Protein AF-A0A9W8ZRZ7-F1 (afdb_monomer_lite)

Secondary structure (DSSP, 8-state):
-------------------PPPPPS-PPPPSSHHHHHHHHHHHHHTT--HHHHHHHHTTSS-TTT----HHHHHHHHHHTT---TTTTT--HHHHHHHHHHHHHH-TT--HHHHHHHHHHHH--------

Foldseek 3Di:
DDDDDDDDDDDDPDPDPPDDPDQPPCAAADPPPVLLLVLLLVVVLVPDQLQVSQVVSCVVDDPSRHHDDSVNSVVSCVVVVLDACVRVVDDPVNCVVVLVVVCVVPVPDDQVVSQSCCCNVVSYHDDRDD

Organism: NCBI:txid40482

Structure (mmCIF, N/CA/C/O backbone):
data_AF-A0A9W8ZRZ7-F1
#
_entry.id   AF-A0A9W8ZRZ7-F1
#
loop_
_atom_site.group_PDB
_atom_site.id
_atom_site.type_symbol
_atom_site.label_atom_id
_atom_site.label_alt_id
_atom_site.label_comp_id
_atom_site.label_asym_id
_atom_site.label_entity_id
_atom_site.label_seq_id
_atom_site.pdbx_PDB_ins_code
_atom_site.Cartn_x
_atom_site.Cartn_y
_atom_site.Cartn_z
_atom_site.occupancy
_atom_site.B_iso_or_equiv
_atom_site.auth_seq_id
_atom_site.auth_comp_id
_atom_site.auth_asym_id
_atom_site.auth_atom_id
_atom_site.pdbx_PDB_model_num
ATOM 1 N N . MET A 1 1 ? -47.103 52.630 55.353 1.00 48.12 1 MET A N 1
ATOM 2 C CA . MET A 1 1 ? -47.400 51.365 54.647 1.00 48.12 1 MET A CA 1
ATOM 3 C C . MET A 1 1 ? -46.849 51.436 53.228 1.00 48.12 1 MET A C 1
ATOM 5 O O . MET A 1 1 ? -47.410 52.168 52.434 1.00 48.12 1 MET A O 1
ATOM 9 N N . SER A 1 2 ? -45.754 50.738 52.909 1.00 45.19 2 SER A N 1
ATOM 10 C CA . SER A 1 2 ? -45.457 50.298 51.532 1.00 45.19 2 SER A CA 1
ATOM 11 C C . SER A 1 2 ? -44.312 49.284 51.580 1.00 45.19 2 SER A C 1
ATOM 13 O O . SER A 1 2 ? -43.136 49.634 51.649 1.00 45.19 2 SER A O 1
ATOM 15 N N . SER A 1 3 ? -44.687 48.010 51.678 1.00 46.81 3 SER A N 1
ATOM 16 C CA . SER A 1 3 ? -43.773 46.874 51.775 1.00 46.81 3 SER A CA 1
ATOM 17 C C . SER A 1 3 ? -43.401 46.428 50.362 1.00 46.81 3 SER A C 1
ATOM 19 O O . SER A 1 3 ? -44.246 45.921 49.623 1.00 46.81 3 SER A O 1
ATOM 21 N N . LYS A 1 4 ? -42.146 46.650 49.957 1.00 52.88 4 LYS A N 1
ATOM 22 C CA . LYS A 1 4 ? -41.610 46.164 48.678 1.00 52.88 4 LYS A CA 1
ATOM 23 C C . LYS A 1 4 ? -41.463 44.640 48.747 1.00 52.88 4 LYS A C 1
ATOM 25 O O . LYS A 1 4 ? -40.432 44.132 49.176 1.00 52.88 4 LYS A O 1
ATOM 30 N N . ARG A 1 5 ? -42.486 43.904 48.301 1.00 48.09 5 ARG A N 1
ATOM 31 C CA . ARG A 1 5 ? -42.360 42.477 47.965 1.00 48.09 5 ARG A CA 1
ATOM 32 C C . ARG A 1 5 ? -41.487 42.349 46.715 1.00 48.09 5 ARG A C 1
ATOM 34 O O . ARG A 1 5 ? -41.938 42.661 45.617 1.00 48.09 5 ARG A O 1
ATOM 41 N N . ARG A 1 6 ? -40.245 41.886 46.867 1.00 45.03 6 ARG A N 1
ATOM 42 C CA . ARG A 1 6 ? -39.501 41.284 45.753 1.00 45.03 6 ARG A CA 1
ATOM 43 C C . ARG A 1 6 ? -40.044 39.871 45.550 1.00 45.03 6 ARG A C 1
ATOM 45 O O . ARG A 1 6 ? -39.925 39.035 46.440 1.00 45.03 6 ARG A O 1
ATOM 52 N N . LEU A 1 7 ? -40.675 39.637 44.403 1.00 50.50 7 LEU A N 1
ATOM 53 C CA . LEU A 1 7 ? -41.048 38.305 43.937 1.00 50.50 7 LEU A CA 1
ATOM 54 C C . LEU A 1 7 ? -39.763 37.546 43.590 1.00 50.50 7 LEU A C 1
ATOM 56 O O . LEU A 1 7 ? -39.012 37.961 42.710 1.00 50.50 7 LEU A O 1
ATOM 60 N N . ASN A 1 8 ? -39.501 36.468 44.323 1.00 48.19 8 ASN A N 1
ATOM 61 C CA . ASN A 1 8 ? -38.426 35.529 44.043 1.00 48.19 8 ASN A CA 1
ATOM 62 C C . ASN A 1 8 ? -38.936 34.552 42.974 1.00 48.19 8 ASN A C 1
ATOM 64 O O . ASN A 1 8 ? -39.741 33.675 43.279 1.00 48.19 8 ASN A O 1
ATOM 68 N N . ILE A 1 9 ? -38.535 34.745 41.718 1.00 53.12 9 ILE A N 1
ATOM 69 C CA . ILE A 1 9 ? -38.861 33.828 40.622 1.00 53.12 9 ILE A CA 1
ATOM 70 C C . ILE A 1 9 ? -37.741 32.785 40.563 1.00 53.12 9 ILE A C 1
ATOM 72 O O . ILE A 1 9 ? -36.662 33.047 40.040 1.00 53.12 9 ILE A O 1
ATOM 76 N N . GLN A 1 10 ? -37.993 31.608 41.134 1.00 52.97 10 GLN A N 1
ATOM 77 C CA . GLN A 1 10 ? -37.278 30.378 40.798 1.00 52.97 10 GLN A CA 1
ATOM 78 C C . GLN A 1 10 ? -38.014 29.717 39.633 1.00 52.97 10 GLN A C 1
ATOM 80 O O . GLN A 1 10 ? -39.155 29.294 39.797 1.00 52.97 10 GLN A O 1
ATOM 85 N N . SER A 1 11 ? -37.388 29.661 38.458 1.00 50.22 11 SER A N 1
ATOM 86 C CA . SER A 1 11 ? -37.580 28.594 37.459 1.00 50.22 11 SER A CA 1
ATOM 87 C C . SER A 1 11 ? -36.738 28.880 36.216 1.00 50.22 11 SER A C 1
ATOM 89 O O . SER A 1 11 ? -37.106 29.663 35.346 1.00 50.22 11 SER A O 1
ATOM 91 N N . SER A 1 12 ? -35.601 28.202 36.119 1.00 45.19 12 SER A N 1
ATOM 92 C CA . SER A 1 12 ? -34.973 27.905 34.833 1.00 45.19 12 SER A CA 1
ATOM 93 C C . SER A 1 12 ? -34.224 26.586 34.971 1.00 45.19 12 SER A C 1
ATOM 95 O O . SER A 1 12 ? -32.995 26.558 35.029 1.00 45.19 12 SER A O 1
ATOM 97 N N . ASP A 1 13 ? -34.982 25.493 35.041 1.00 57.91 13 ASP A N 1
ATOM 98 C CA . ASP A 1 13 ? -34.467 24.170 34.700 1.00 57.91 13 ASP A CA 1
ATOM 99 C C . ASP A 1 13 ? -34.231 24.156 33.186 1.00 57.91 13 ASP A C 1
ATOM 101 O O . ASP A 1 13 ? -35.048 23.688 32.394 1.00 57.91 13 ASP A O 1
ATOM 105 N N . ALA A 1 14 ? -33.124 24.763 32.761 1.00 57.16 14 ALA A N 1
ATOM 106 C CA . ALA A 1 14 ? -32.594 24.517 31.435 1.00 57.16 14 ALA A CA 1
ATOM 107 C C . ALA A 1 14 ? -32.125 23.052 31.413 1.00 57.16 14 ALA A C 1
ATOM 109 O O . ALA A 1 14 ? -31.365 22.664 32.306 1.00 57.16 14 ALA A O 1
ATOM 110 N N . PRO A 1 15 ? -32.543 22.224 30.438 1.00 61.50 15 PRO A N 1
ATOM 111 C CA . PRO A 1 15 ? -32.008 20.880 30.319 1.00 61.50 15 PRO A CA 1
ATOM 112 C C . PRO A 1 15 ? -30.496 20.995 30.130 1.00 61.50 15 PRO A C 1
ATOM 114 O O . PRO A 1 15 ? -30.012 21.566 29.150 1.00 61.50 15 PRO A O 1
ATOM 117 N N . THR A 1 16 ? -29.753 20.505 31.123 1.00 64.69 16 THR A N 1
ATOM 118 C CA . THR A 1 16 ? -28.296 20.393 31.076 1.00 64.69 16 THR A CA 1
ATOM 119 C C . THR A 1 16 ? -27.923 19.747 29.743 1.00 64.69 16 THR A C 1
ATOM 121 O O . THR A 1 16 ? -28.494 18.700 29.432 1.00 64.69 16 THR A O 1
ATOM 124 N N . PRO A 1 17 ? -27.010 20.324 28.940 1.00 61.41 17 PRO A N 1
ATOM 125 C CA . PRO A 1 17 ? -26.646 19.730 27.664 1.00 61.41 17 PRO A CA 1
ATOM 126 C C . PRO A 1 17 ? -26.140 18.312 27.924 1.00 61.41 17 PRO A C 1
ATOM 128 O O . PRO A 1 17 ? -25.107 18.123 28.575 1.00 61.41 17 PRO A O 1
ATOM 131 N N . GLU A 1 18 ? -26.898 17.319 27.452 1.00 62.81 18 GLU A N 1
ATOM 132 C CA . GLU A 1 18 ? -26.511 15.918 27.525 1.00 62.81 18 GLU A CA 1
ATOM 133 C C . GLU A 1 18 ? -25.116 15.787 26.916 1.00 62.81 18 GLU A C 1
ATOM 135 O O . GLU A 1 18 ? -24.881 16.072 25.736 1.00 62.81 18 GLU A O 1
ATOM 140 N N . LYS A 1 19 ? -24.145 15.408 27.752 1.00 62.09 19 LYS A N 1
ATOM 141 C CA . LYS A 1 19 ? -22.786 15.144 27.294 1.00 62.09 19 LYS A CA 1
ATOM 142 C C . LYS A 1 19 ? -22.866 13.971 26.329 1.00 62.09 19 LYS A C 1
ATOM 144 O O . LYS A 1 19 ? -23.021 12.834 26.767 1.00 62.09 19 LYS A O 1
ATOM 149 N N . LYS A 1 20 ? -22.729 14.250 25.028 1.00 63.97 20 LYS A N 1
ATOM 150 C CA . LYS A 1 20 ? -22.591 13.204 24.010 1.00 63.97 20 LYS A CA 1
ATOM 151 C C . LYS A 1 20 ? -21.546 12.193 24.493 1.00 63.97 20 LYS A C 1
ATOM 153 O O . LYS A 1 20 ? -20.458 12.621 24.905 1.00 63.97 20 LYS A O 1
ATOM 158 N N . PRO A 1 21 ? -21.852 10.885 24.478 1.00 64.94 21 PRO A N 1
ATOM 159 C CA . PRO A 1 21 ? -20.896 9.879 24.908 1.00 64.94 21 PRO A CA 1
ATOM 160 C C . PRO A 1 21 ? -19.612 10.045 24.091 1.00 64.94 21 PRO A C 1
ATOM 162 O O . PRO A 1 21 ? -19.648 10.206 22.868 1.00 64.94 21 PRO A O 1
ATOM 165 N N . LYS A 1 22 ? -18.461 10.082 24.773 1.00 66.94 22 LYS A N 1
ATOM 166 C CA . LYS A 1 22 ? -17.165 10.178 24.095 1.00 66.94 22 LYS A CA 1
ATOM 167 C C . LYS A 1 22 ? -17.027 8.955 23.191 1.00 66.94 22 LYS A C 1
ATOM 169 O O . LYS A 1 22 ? -17.087 7.830 23.683 1.00 66.94 22 LYS A O 1
ATOM 174 N N . LYS A 1 23 ? -16.844 9.177 21.886 1.00 70.44 23 LYS A N 1
ATOM 175 C CA . LYS A 1 23 ? -16.625 8.094 20.921 1.00 70.44 23 LYS A CA 1
ATOM 176 C C . LYS A 1 23 ? -15.449 7.239 21.398 1.00 70.44 23 LYS A C 1
ATOM 178 O O . LYS A 1 23 ? -14.390 7.788 21.711 1.00 70.44 23 LYS A O 1
ATOM 183 N N . ASN A 1 24 ? -15.647 5.922 21.470 1.00 72.44 24 ASN A N 1
ATOM 184 C CA . ASN A 1 24 ? -14.577 4.996 21.819 1.00 72.44 24 ASN A CA 1
ATOM 185 C C . ASN A 1 24 ? -13.418 5.181 20.825 1.00 72.44 24 ASN A C 1
ATOM 187 O O . ASN A 1 24 ? -13.598 5.040 19.617 1.00 72.44 24 ASN A O 1
ATOM 191 N N . GLN A 1 25 ? -12.243 5.547 21.335 1.00 69.75 25 GLN A N 1
ATOM 192 C CA . GLN A 1 25 ? -11.049 5.795 20.520 1.00 69.75 25 GLN A CA 1
ATOM 193 C C . GLN A 1 25 ? -10.303 4.500 20.174 1.00 69.75 25 GLN A C 1
ATOM 195 O O . GLN A 1 25 ? -9.453 4.498 19.286 1.00 69.75 25 GLN A O 1
ATOM 200 N N . TYR A 1 26 ? -10.636 3.402 20.856 1.00 79.69 26 TYR A N 1
ATOM 201 C CA . TYR A 1 26 ? -9.990 2.099 20.739 1.00 79.69 26 TYR A CA 1
ATOM 202 C C . TYR A 1 26 ? -10.948 1.081 20.127 1.00 79.69 26 TYR A C 1
ATOM 204 O O . TYR A 1 26 ? -11.166 0.004 20.683 1.00 79.69 26 TYR A O 1
ATOM 212 N N . LEU A 1 27 ? -11.563 1.441 18.997 1.00 86.81 27 LEU A N 1
ATOM 213 C CA . LEU A 1 27 ? -12.357 0.474 18.250 1.00 86.81 27 LEU A CA 1
ATOM 214 C C . LEU A 1 27 ? -11.452 -0.689 17.808 1.00 86.81 27 LEU A C 1
ATOM 216 O O . LEU A 1 27 ? -10.320 -0.447 17.367 1.00 86.81 27 LEU A O 1
ATOM 220 N N . PRO A 1 28 ? -11.916 -1.941 17.946 1.00 90.94 28 PRO A N 1
ATOM 221 C CA . PRO A 1 28 ? -11.172 -3.103 17.490 1.00 90.94 28 PRO A CA 1
ATOM 222 C C . PRO A 1 28 ? -10.958 -3.072 15.971 1.00 90.94 28 PRO A C 1
ATOM 224 O O . PRO A 1 28 ? -11.647 -2.370 15.226 1.00 90.94 28 PRO A O 1
ATOM 227 N N . LEU A 1 29 ? -9.995 -3.872 15.507 1.00 90.00 29 LEU A N 1
ATOM 228 C CA . LEU A 1 29 ? -9.823 -4.107 14.075 1.00 90.00 29 LEU A CA 1
ATOM 229 C C . LEU A 1 29 ? -11.043 -4.852 13.509 1.00 90.00 29 LEU A C 1
ATOM 231 O O . LEU A 1 29 ? -11.574 -5.724 14.203 1.00 90.00 29 LEU A O 1
ATOM 235 N N . PRO A 1 30 ? -11.441 -4.558 12.257 1.00 89.75 30 PRO A N 1
ATOM 236 C CA . PRO A 1 30 ? -12.525 -5.265 11.591 1.00 89.75 30 PRO A CA 1
ATOM 237 C C . PRO A 1 30 ? -12.365 -6.787 11.605 1.00 89.75 30 PRO A C 1
ATOM 239 O O . PRO A 1 30 ? -11.271 -7.314 11.373 1.00 89.75 30 PRO A O 1
ATOM 242 N N . GLN A 1 31 ? -13.480 -7.474 11.845 1.00 85.44 31 GLN A N 1
ATOM 243 C CA . GLN A 1 31 ? -13.619 -8.923 11.725 1.00 85.44 31 GLN A CA 1
ATOM 244 C C . GLN A 1 31 ? -14.586 -9.254 10.571 1.00 85.44 31 GLN A C 1
ATOM 246 O O . GLN A 1 31 ? -15.496 -8.469 10.313 1.00 85.44 31 GLN A O 1
ATOM 251 N N . PRO A 1 32 ? -14.426 -10.402 9.892 1.00 91.38 32 PRO A N 1
ATOM 252 C CA . PRO A 1 32 ? -13.326 -11.351 10.037 1.00 91.38 32 PRO A CA 1
ATOM 253 C C . PRO A 1 32 ? -12.023 -10.822 9.417 1.00 91.38 32 PRO A C 1
ATOM 255 O O . PRO A 1 32 ? -12.016 -10.103 8.415 1.00 91.38 32 PRO A O 1
ATOM 258 N N . ARG A 1 33 ? -10.881 -11.219 9.998 1.00 91.00 33 ARG A N 1
ATOM 259 C CA . ARG A 1 33 ? -9.551 -10.787 9.528 1.00 91.00 33 ARG A CA 1
ATOM 260 C C . ARG A 1 33 ? -9.292 -11.133 8.054 1.00 91.00 33 ARG A C 1
ATOM 262 O O . ARG A 1 33 ? -8.589 -10.386 7.381 1.00 91.00 33 ARG A O 1
ATOM 269 N N . SER A 1 34 ? -9.844 -12.234 7.546 1.00 92.31 34 SER A N 1
ATOM 270 C CA . SER A 1 34 ? -9.717 -12.640 6.138 1.00 92.31 34 SER A CA 1
ATOM 271 C C . SER A 1 34 ? -10.270 -11.589 5.175 1.00 92.31 34 SER A C 1
ATOM 273 O O . SER A 1 34 ? -9.594 -11.214 4.217 1.00 92.31 34 SER A O 1
ATOM 275 N N . ASP A 1 35 ? -11.461 -11.068 5.463 1.00 94.00 35 ASP A N 1
ATOM 276 C CA . ASP A 1 35 ? -12.138 -10.090 4.609 1.00 94.00 35 ASP A CA 1
ATOM 277 C C . ASP A 1 35 ? -11.407 -8.755 4.653 1.00 94.00 35 ASP A C 1
ATOM 279 O O . ASP A 1 35 ? -11.198 -8.107 3.627 1.00 94.00 35 ASP A O 1
ATOM 283 N N . LEU A 1 36 ? -10.917 -8.389 5.837 1.00 94.19 36 LEU A N 1
ATOM 284 C CA . LEU A 1 36 ? -10.069 -7.222 6.006 1.00 94.19 36 LEU A CA 1
ATOM 285 C C . LEU A 1 36 ? -8.809 -7.300 5.129 1.00 94.19 36 LEU A C 1
ATOM 287 O O . LEU A 1 36 ? -8.495 -6.354 4.405 1.00 94.19 36 LEU A O 1
ATOM 291 N N . LEU A 1 37 ? -8.099 -8.433 5.159 1.00 94.88 37 LEU A N 1
ATOM 292 C CA . LEU A 1 37 ? -6.899 -8.639 4.344 1.00 94.88 37 LEU A CA 1
ATOM 293 C C . LEU A 1 37 ? -7.213 -8.631 2.842 1.00 94.88 37 LEU A C 1
ATOM 295 O O . LEU A 1 37 ? -6.436 -8.066 2.069 1.00 94.88 37 LEU A O 1
ATOM 299 N N . ARG A 1 38 ? -8.362 -9.182 2.430 1.00 95.75 38 ARG A N 1
ATOM 300 C CA . ARG A 1 38 ? -8.831 -9.138 1.037 1.00 95.75 38 ARG A CA 1
ATOM 301 C C . ARG A 1 38 ? -8.995 -7.700 0.547 1.00 95.75 38 ARG A C 1
ATOM 303 O O . ARG A 1 38 ? -8.482 -7.364 -0.521 1.00 95.75 38 ARG A O 1
ATOM 310 N N . TRP A 1 39 ? -9.658 -6.842 1.323 1.00 96.69 39 TRP A N 1
ATOM 311 C CA . TRP A 1 39 ? -9.840 -5.436 0.951 1.00 96.69 39 TRP A CA 1
ATOM 312 C C . TRP A 1 39 ? -8.524 -4.658 0.954 1.00 96.69 39 TRP A C 1
ATOM 314 O O . TRP A 1 39 ? -8.267 -3.886 0.031 1.00 96.69 39 TRP A O 1
ATOM 324 N N . VAL A 1 40 ? -7.645 -4.901 1.933 1.00 95.75 40 VAL A N 1
ATOM 325 C CA . VAL A 1 40 ? -6.302 -4.296 1.962 1.00 95.75 40 VAL A CA 1
ATOM 326 C C . VAL A 1 40 ? -5.502 -4.666 0.711 1.00 95.75 40 VAL A C 1
ATOM 328 O O . VAL A 1 40 ? -4.909 -3.785 0.088 1.00 95.75 40 VAL A O 1
ATOM 331 N N . HIS A 1 41 ? -5.515 -5.941 0.311 1.00 95.00 41 HIS A N 1
ATOM 332 C CA . HIS A 1 41 ? -4.858 -6.399 -0.911 1.00 95.00 41 HIS A CA 1
ATOM 333 C C . HIS A 1 41 ? -5.446 -5.726 -2.158 1.00 95.00 41 HIS A C 1
ATOM 335 O O . HIS A 1 41 ? -4.703 -5.203 -2.988 1.00 95.00 41 HIS A O 1
ATOM 341 N N . TYR A 1 42 ? -6.776 -5.691 -2.271 1.00 95.69 42 TYR A N 1
ATOM 342 C CA . TYR A 1 42 ? -7.475 -5.076 -3.399 1.00 95.69 42 TYR A CA 1
ATOM 343 C C . TYR A 1 42 ? -7.105 -3.596 -3.578 1.00 95.69 42 TYR A C 1
ATOM 345 O O . TYR A 1 42 ? -6.657 -3.188 -4.650 1.00 95.69 42 TYR A O 1
ATOM 353 N N . TYR A 1 43 ? -7.203 -2.787 -2.521 1.00 96.38 43 TYR A N 1
ATOM 354 C CA . TYR A 1 43 ? -6.875 -1.363 -2.621 1.00 96.38 43 TYR A CA 1
ATOM 355 C C . TYR A 1 43 ? -5.375 -1.110 -2.814 1.00 96.38 43 TYR A C 1
ATOM 357 O O . TYR A 1 43 ? -4.989 -0.158 -3.496 1.00 96.38 43 TYR A O 1
ATOM 365 N N . TRP A 1 44 ? -4.509 -1.981 -2.291 1.00 94.75 44 TRP A N 1
ATOM 366 C CA . TRP A 1 44 ? -3.084 -1.920 -2.609 1.00 94.75 44 TRP A CA 1
ATOM 367 C C . TRP A 1 44 ? -2.815 -2.188 -4.095 1.00 94.75 44 TRP A C 1
ATOM 369 O O . TRP A 1 44 ? -2.046 -1.453 -4.718 1.00 94.75 44 TRP A O 1
ATOM 379 N N . HIS A 1 45 ? -3.482 -3.186 -4.678 1.00 92.81 45 HIS A N 1
ATOM 380 C CA . HIS A 1 45 ? -3.377 -3.532 -6.096 1.00 92.81 45 HIS A CA 1
ATOM 381 C C . HIS A 1 45 ? -3.831 -2.365 -6.995 1.00 92.81 45 HIS A C 1
ATOM 383 O O . HIS A 1 45 ? -3.171 -2.037 -7.985 1.00 92.81 45 HIS A O 1
ATOM 389 N N . LEU A 1 46 ? -4.865 -1.626 -6.581 1.00 93.44 46 LEU A N 1
ATOM 390 C CA . LEU A 1 46 ? -5.294 -0.379 -7.231 1.00 93.44 46 LEU A CA 1
ATOM 391 C C . LEU A 1 46 ? -4.302 0.789 -7.076 1.00 93.44 46 LEU A C 1
ATOM 393 O O . LEU A 1 46 ? -4.387 1.769 -7.811 1.00 93.44 46 LEU A O 1
ATOM 397 N N . GLY A 1 47 ? -3.309 0.678 -6.190 1.00 91.25 47 GLY A N 1
ATOM 398 C CA . GLY A 1 47 ? -2.233 1.659 -6.035 1.00 91.25 47 GLY A CA 1
ATOM 399 C C . GLY A 1 47 ? -2.474 2.728 -4.974 1.00 91.25 47 GLY A C 1
ATOM 400 O O . GLY A 1 47 ? -1.688 3.674 -4.902 1.00 91.25 47 GLY A O 1
ATOM 401 N N . PHE A 1 48 ? -3.499 2.573 -4.133 1.00 93.31 48 PHE A N 1
ATOM 402 C CA . PHE A 1 48 ? -3.794 3.516 -3.055 1.00 93.31 48 PHE A CA 1
ATOM 403 C C . PHE A 1 48 ? -2.660 3.609 -2.021 1.00 93.31 48 PHE A C 1
ATOM 405 O O . PHE A 1 48 ? -1.854 2.686 -1.835 1.00 93.31 48 PHE A O 1
ATOM 412 N N . SER A 1 49 ? -2.577 4.758 -1.344 1.00 92.62 49 SER A N 1
ATOM 413 C CA . SER A 1 49 ? -1.679 4.940 -0.201 1.00 92.62 49 SER A CA 1
ATOM 414 C C . SER A 1 49 ? -2.218 4.206 1.031 1.00 92.62 49 SER A C 1
ATOM 416 O O . SER A 1 49 ? -3.413 3.954 1.125 1.00 92.62 49 SER A O 1
ATOM 418 N N . ASP A 1 50 ? -1.381 3.909 2.029 1.00 94.19 50 ASP A N 1
ATOM 419 C CA . ASP A 1 50 ? -1.850 3.221 3.250 1.00 94.19 50 ASP 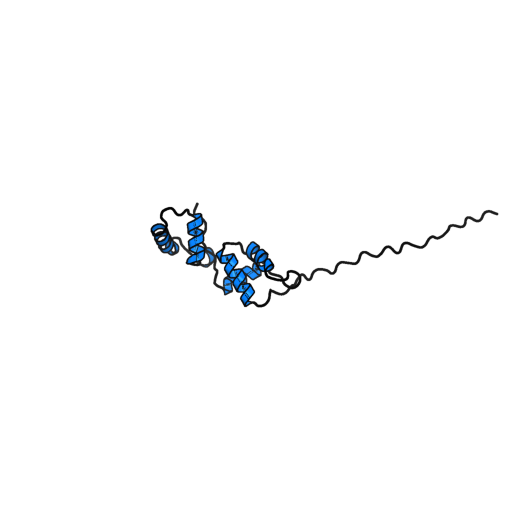A CA 1
ATOM 420 C C . ASP A 1 50 ? -2.928 4.009 4.011 1.00 94.19 50 ASP A C 1
ATOM 422 O O . ASP A 1 50 ? -3.755 3.420 4.707 1.00 94.19 50 ASP A O 1
ATOM 426 N N . LYS A 1 51 ? -2.928 5.342 3.872 1.00 95.81 51 LYS A N 1
ATOM 427 C CA . LYS A 1 51 ? -3.970 6.209 4.432 1.00 95.81 51 LYS A CA 1
ATOM 428 C C . LYS A 1 51 ? -5.288 6.031 3.683 1.00 95.81 51 LYS A C 1
ATOM 430 O O . LYS A 1 51 ? -6.319 5.854 4.321 1.00 95.81 51 LYS A O 1
ATOM 435 N N . ASP A 1 52 ? -5.242 6.025 2.356 1.00 97.00 52 ASP A N 1
ATOM 436 C CA . ASP A 1 52 ? -6.443 5.874 1.531 1.00 97.00 52 ASP A CA 1
ATOM 437 C C . ASP A 1 52 ? -6.998 4.452 1.612 1.00 97.00 52 ASP A C 1
ATOM 439 O O . ASP A 1 52 ? -8.207 4.277 1.704 1.00 97.00 52 ASP A O 1
ATOM 443 N N . ILE A 1 53 ? -6.127 3.438 1.684 1.00 96.88 53 ILE A N 1
ATOM 444 C CA . ILE A 1 53 ? -6.526 2.052 1.956 1.00 96.88 53 ILE A CA 1
ATOM 445 C C . ILE A 1 53 ? -7.287 1.989 3.283 1.00 96.88 53 ILE A C 1
ATOM 447 O O . ILE A 1 53 ? -8.366 1.413 3.325 1.00 96.88 53 ILE A O 1
ATOM 451 N N . ALA A 1 54 ? -6.777 2.599 4.360 1.00 96.06 54 ALA A N 1
ATOM 452 C CA . ALA A 1 54 ? -7.473 2.598 5.649 1.00 96.06 54 ALA A CA 1
ATOM 453 C C . ALA A 1 54 ? -8.870 3.240 5.556 1.00 96.06 54 ALA A C 1
ATOM 455 O O . ALA A 1 54 ? -9.816 2.722 6.145 1.00 96.06 54 ALA A O 1
ATOM 456 N N . ASN A 1 55 ? -9.007 4.327 4.793 1.00 95.62 55 ASN A N 1
ATOM 457 C CA . ASN A 1 55 ? -10.291 4.995 4.588 1.00 95.62 55 ASN A CA 1
ATOM 458 C C .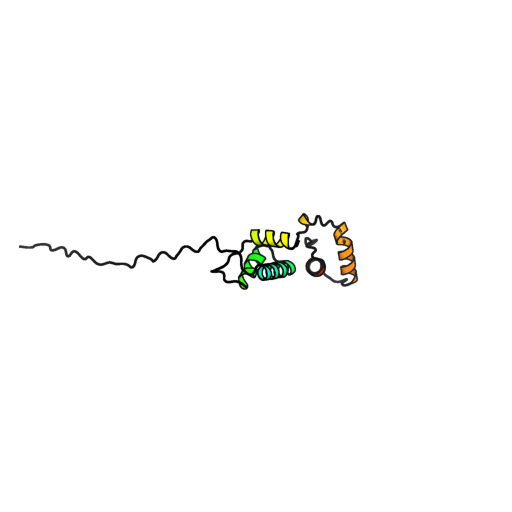 ASN A 1 55 ? -11.266 4.133 3.774 1.00 95.62 55 ASN A C 1
ATOM 460 O O . ASN A 1 55 ? -12.399 3.938 4.204 1.00 95.62 55 ASN A O 1
ATOM 464 N N . HIS A 1 56 ? -10.819 3.588 2.642 1.00 96.75 56 HIS A N 1
ATOM 465 C CA . HIS A 1 56 ? -11.666 2.816 1.732 1.00 96.75 56 HIS A CA 1
ATOM 466 C C . HIS A 1 56 ? -12.035 1.435 2.264 1.00 96.75 56 HIS A C 1
ATOM 468 O O . HIS A 1 56 ? -13.139 0.952 2.043 1.00 96.75 56 HIS A O 1
ATOM 474 N N . VAL A 1 57 ? -11.142 0.793 3.017 1.00 96.06 57 VAL A N 1
ATOM 475 C CA . VAL A 1 57 ? -11.458 -0.467 3.700 1.00 96.06 57 VAL A CA 1
ATOM 476 C C . VAL A 1 57 ? -12.652 -0.279 4.639 1.00 96.06 57 VAL A C 1
ATOM 478 O O . VAL A 1 57 ? -13.523 -1.140 4.688 1.00 96.06 57 VAL A O 1
ATOM 481 N N . MET A 1 58 ? -12.745 0.862 5.328 1.00 94.62 58 MET A N 1
ATOM 482 C CA . MET A 1 58 ? -13.858 1.176 6.232 1.00 94.62 58 MET A CA 1
ATOM 483 C C . MET A 1 58 ? -15.181 1.499 5.527 1.00 94.62 58 MET A C 1
ATOM 485 O O . MET A 1 58 ? -16.169 1.741 6.216 1.00 94.62 58 MET A O 1
ATOM 489 N N . ASP A 1 59 ? -15.233 1.514 4.194 1.00 94.81 59 ASP A N 1
A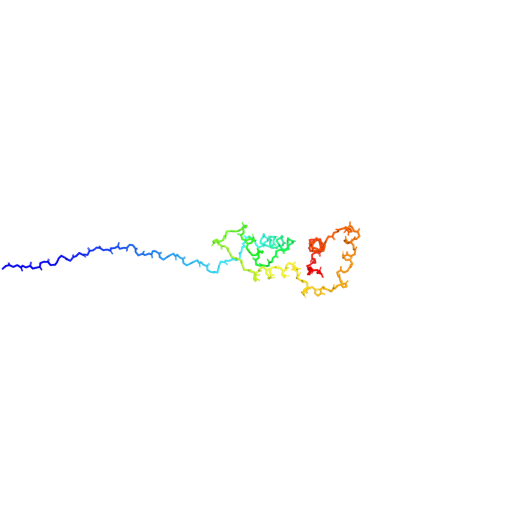TOM 490 C CA . ASP A 1 59 ? -16.502 1.562 3.454 1.00 94.81 59 ASP A CA 1
ATOM 491 C C . ASP A 1 59 ? -17.220 0.200 3.478 1.00 94.81 59 ASP A C 1
ATOM 493 O O . ASP A 1 59 ? -18.425 0.132 3.250 1.00 94.81 59 ASP A O 1
ATOM 497 N N . HIS A 1 60 ? -16.499 -0.876 3.821 1.00 94.44 60 HIS A N 1
ATOM 498 C CA . HIS A 1 60 ? -17.018 -2.249 3.889 1.00 94.44 60 HIS A CA 1
ATOM 499 C C . HIS A 1 60 ? -17.346 -2.719 5.310 1.00 94.44 60 HIS A C 1
ATOM 501 O O . HIS A 1 60 ? -17.829 -3.834 5.488 1.00 94.44 60 HIS A O 1
ATOM 507 N N . PHE A 1 61 ? -17.070 -1.899 6.328 1.00 93.62 61 PHE A N 1
ATOM 508 C CA . PHE A 1 61 ? -17.243 -2.251 7.739 1.00 93.62 61 PHE A CA 1
ATOM 509 C C . PHE A 1 61 ? -17.964 -1.145 8.510 1.00 93.62 61 PHE A C 1
ATOM 511 O O . PHE A 1 61 ? -17.872 0.037 8.179 1.00 93.62 61 PHE A O 1
ATOM 518 N N . ASN A 1 62 ? -18.636 -1.516 9.600 1.00 91.69 62 ASN A N 1
ATOM 519 C CA . ASN A 1 62 ? -19.290 -0.548 10.471 1.00 91.69 62 ASN A CA 1
ATOM 520 C C . ASN A 1 62 ? -18.255 0.332 11.209 1.00 91.69 62 ASN A C 1
ATOM 522 O O . ASN A 1 62 ? -17.493 -0.150 12.045 1.00 91.69 62 ASN A O 1
ATOM 526 N N . ARG A 1 63 ? -18.257 1.644 10.927 1.00 90.50 63 ARG A N 1
ATOM 527 C CA . ARG A 1 63 ? -17.337 2.654 11.500 1.00 90.50 63 ARG A CA 1
ATOM 528 C C . ARG A 1 63 ? -17.635 3.047 12.951 1.00 90.50 63 ARG A C 1
ATOM 530 O O . ARG A 1 63 ? -16.879 3.825 13.547 1.00 90.50 63 ARG A O 1
ATOM 537 N N . GLU A 1 64 ? -18.761 2.597 13.491 1.00 89.38 64 GLU A N 1
ATOM 538 C CA . GLU A 1 64 ? -19.099 2.753 14.909 1.00 89.38 64 GLU A CA 1
ATOM 539 C C . GLU A 1 64 ? -18.553 1.598 15.748 1.00 89.38 64 GLU A C 1
ATOM 541 O O . GLU A 1 64 ? -18.232 1.790 16.918 1.00 89.38 64 GLU A O 1
ATOM 546 N N . GLU A 1 65 ? -18.391 0.429 15.129 1.00 90.50 65 GLU A N 1
ATOM 547 C CA . GLU A 1 65 ? -17.955 -0.808 15.775 1.00 90.50 65 GLU A CA 1
ATOM 548 C C . GLU A 1 65 ? -16.456 -1.061 15.586 1.00 90.50 65 GLU A C 1
ATOM 550 O O . GLU A 1 65 ? -15.779 -1.508 16.510 1.00 90.50 65 GLU A O 1
ATOM 555 N N . TYR A 1 66 ? -15.918 -0.720 14.413 1.00 93.25 66 TYR A N 1
ATOM 556 C CA . TYR A 1 66 ? -14.545 -1.029 14.032 1.00 93.25 66 TYR A CA 1
ATOM 557 C C . TYR A 1 66 ? -13.745 0.208 13.638 1.00 93.25 66 TYR A C 1
ATOM 559 O O . TYR A 1 66 ? -14.274 1.226 13.185 1.00 93.25 66 TYR A O 1
ATOM 567 N N . GLY A 1 67 ? -12.427 0.096 13.782 1.00 92.44 67 GLY A N 1
ATOM 568 C CA . GLY A 1 67 ? -11.487 1.122 13.363 1.00 92.44 67 GLY A CA 1
ATOM 569 C C . GLY A 1 67 ? -10.217 0.523 12.781 1.00 92.44 67 GLY A C 1
ATOM 570 O O . GLY A 1 67 ? -9.714 -0.502 13.237 1.00 92.44 67 GLY A O 1
ATOM 571 N N . ILE A 1 68 ? -9.657 1.201 11.781 1.00 93.62 68 ILE A N 1
ATOM 572 C CA . ILE A 1 68 ? -8.355 0.860 11.216 1.00 93.62 68 ILE A CA 1
ATOM 573 C C . ILE A 1 68 ? -7.515 2.116 11.012 1.00 93.62 68 ILE A C 1
ATOM 575 O O . ILE A 1 68 ? -7.984 3.154 10.554 1.00 93.62 68 ILE A O 1
ATOM 579 N N . SER A 1 69 ? -6.238 2.015 11.366 1.00 94.12 69 SER A N 1
ATOM 580 C CA . SER A 1 69 ? -5.243 3.058 11.126 1.00 94.12 69 SER A CA 1
ATOM 581 C C . SER A 1 69 ? -4.314 2.673 9.979 1.00 94.12 69 SER A C 1
ATOM 583 O O . SER A 1 69 ? -4.062 1.488 9.749 1.00 94.12 69 SER A O 1
ATOM 585 N N . TYR A 1 70 ? -3.699 3.665 9.327 1.00 94.50 70 TYR A N 1
ATOM 586 C CA . TYR A 1 70 ? -2.688 3.424 8.286 1.00 94.50 70 TYR A CA 1
ATOM 587 C C . TYR A 1 70 ? -1.519 2.547 8.785 1.00 94.50 70 TYR A C 1
ATOM 589 O O . TYR A 1 70 ? -0.988 1.738 8.034 1.00 94.50 70 TYR A O 1
ATOM 597 N N . LYS A 1 71 ? -1.142 2.641 10.074 1.00 94.44 71 LYS A N 1
ATOM 598 C CA . LYS A 1 71 ? -0.118 1.765 10.680 1.00 94.44 71 LYS A CA 1
ATOM 599 C C . LYS A 1 71 ? -0.561 0.302 10.721 1.00 94.44 71 LYS A C 1
ATOM 601 O O . LYS A 1 71 ? 0.262 -0.598 10.590 1.00 94.44 71 LYS A O 1
ATOM 606 N N . SER A 1 72 ? -1.855 0.060 10.921 1.00 94.25 72 SER A N 1
ATOM 607 C CA . SER A 1 72 ? -2.416 -1.292 10.892 1.00 94.25 72 SER A CA 1
ATOM 608 C C . SER A 1 72 ? -2.411 -1.842 9.470 1.00 94.25 72 SER A C 1
ATOM 610 O O . SER A 1 72 ? -1.983 -2.976 9.280 1.00 94.25 72 SER A O 1
ATOM 612 N N . VAL A 1 73 ? -2.767 -1.018 8.478 1.00 95.12 73 VAL A N 1
ATOM 613 C CA . VAL A 1 73 ? -2.624 -1.363 7.053 1.00 95.12 73 VAL A CA 1
ATOM 614 C C . VAL A 1 73 ? -1.171 -1.703 6.714 1.00 95.12 73 VAL A C 1
ATOM 616 O O . VAL A 1 73 ? -0.918 -2.729 6.095 1.00 95.12 73 VAL A O 1
ATOM 619 N N . GLN A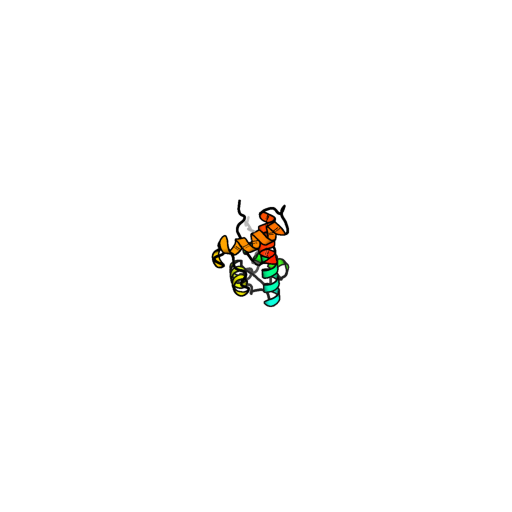 1 74 ? -0.203 -0.905 7.174 1.00 93.12 74 GLN A N 1
ATOM 620 C CA . GLN A 1 74 ? 1.219 -1.166 6.935 1.00 93.12 74 GLN A CA 1
ATOM 621 C C . GLN A 1 74 ? 1.666 -2.527 7.495 1.00 93.12 74 GLN A C 1
ATOM 623 O O . GLN A 1 74 ? 2.393 -3.255 6.823 1.00 93.12 74 GLN A O 1
ATOM 628 N N . ARG A 1 75 ? 1.208 -2.902 8.699 1.00 93.06 75 ARG A N 1
ATOM 629 C CA . ARG A 1 75 ? 1.470 -4.237 9.266 1.00 93.06 75 ARG A CA 1
ATOM 630 C C . ARG A 1 75 ? 0.833 -5.346 8.432 1.00 93.06 75 ARG A C 1
ATOM 632 O O . ARG A 1 75 ? 1.524 -6.283 8.066 1.00 93.06 75 ARG A O 1
ATOM 639 N N . MET A 1 76 ? -0.439 -5.200 8.065 1.00 94.12 76 MET A N 1
ATOM 640 C CA . MET A 1 76 ? -1.142 -6.182 7.227 1.00 94.12 76 MET A CA 1
ATOM 641 C C . MET A 1 76 ? -0.478 -6.357 5.862 1.00 94.12 76 MET A C 1
ATOM 643 O O . MET A 1 76 ? -0.361 -7.472 5.371 1.00 94.12 76 MET A O 1
ATOM 647 N N . ARG A 1 77 ? 0.008 -5.272 5.254 1.00 93.19 77 ARG A N 1
ATOM 648 C CA . ARG A 1 77 ? 0.783 -5.346 4.015 1.00 93.19 77 ARG A CA 1
ATOM 649 C C . ARG A 1 77 ? 2.080 -6.128 4.186 1.00 93.19 77 ARG A C 1
ATOM 651 O O . ARG A 1 77 ? 2.432 -6.870 3.279 1.00 93.19 77 ARG A O 1
ATOM 658 N N . ASN A 1 78 ? 2.779 -5.975 5.310 1.00 90.38 78 ASN A N 1
ATOM 659 C CA . ASN A 1 78 ? 3.973 -6.773 5.587 1.00 90.38 78 ASN A CA 1
ATOM 660 C C . ASN A 1 78 ? 3.617 -8.261 5.744 1.00 90.38 78 ASN A C 1
ATOM 662 O O . ASN A 1 78 ? 4.310 -9.094 5.166 1.00 90.38 78 ASN A O 1
ATOM 666 N N . ASP A 1 79 ? 2.521 -8.581 6.442 1.00 90.31 79 ASP A N 1
ATOM 667 C CA . ASP A 1 79 ? 2.025 -9.960 6.586 1.00 90.31 79 ASP A CA 1
ATOM 668 C C . ASP A 1 79 ? 1.671 -10.581 5.222 1.00 90.31 79 ASP A C 1
ATOM 670 O O . ASP A 1 79 ? 1.955 -11.748 4.974 1.00 90.31 79 ASP A O 1
ATOM 674 N N . LEU A 1 80 ? 1.093 -9.784 4.317 1.00 89.12 80 LEU A N 1
ATOM 675 C CA . LEU A 1 80 ? 0.754 -10.173 2.943 1.00 89.12 80 LEU A CA 1
ATOM 676 C C . LEU A 1 80 ? 1.941 -10.092 1.965 1.00 89.12 80 LEU A C 1
ATOM 678 O O . LEU A 1 80 ? 1.756 -10.296 0.769 1.00 89.12 80 LEU A O 1
ATOM 682 N N . GLN A 1 81 ? 3.141 -9.734 2.434 1.00 88.69 81 GLN A N 1
ATOM 683 C CA . GLN A 1 81 ? 4.326 -9.495 1.598 1.00 88.69 81 GLN A CA 1
ATOM 684 C C . GLN A 1 81 ? 4.118 -8.454 0.469 1.00 88.69 81 GLN A C 1
ATOM 686 O O . GLN A 1 81 ? 4.839 -8.435 -0.529 1.00 88.69 81 GLN A O 1
ATOM 691 N N . LEU A 1 82 ? 3.188 -7.510 0.657 1.00 86.81 82 LEU A N 1
ATOM 692 C CA . LEU A 1 82 ? 2.892 -6.386 -0.245 1.00 86.81 82 LEU A CA 1
ATOM 693 C C . LEU A 1 82 ? 3.883 -5.231 -0.038 1.00 86.81 82 LEU A C 1
ATOM 695 O O . LEU A 1 82 ? 3.538 -4.119 0.397 1.00 86.81 82 LEU A O 1
ATOM 699 N N . LEU A 1 83 ? 5.151 -5.520 -0.315 1.00 80.81 83 LEU A N 1
ATOM 700 C CA . LEU A 1 83 ? 6.285 -4.647 -0.028 1.00 80.81 83 LEU A CA 1
ATOM 701 C C . LEU A 1 83 ? 6.409 -3.486 -1.029 1.00 80.81 83 LEU A C 1
ATOM 703 O O . LEU A 1 83 ? 6.116 -3.603 -2.218 1.00 80.81 83 LEU A O 1
ATOM 707 N N . GLY A 1 84 ? 6.857 -2.329 -0.537 1.00 73.50 84 GLY A N 1
ATOM 708 C CA . GLY A 1 84 ? 7.228 -1.192 -1.389 1.00 73.50 84 GLY A CA 1
ATOM 709 C C . GLY A 1 84 ? 8.611 -1.359 -2.035 1.00 73.50 84 G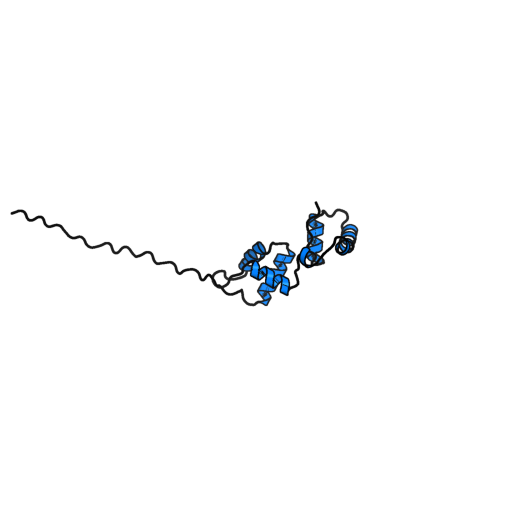LY A C 1
ATOM 710 O O . GLY A 1 84 ? 9.412 -2.184 -1.601 1.00 73.50 84 GLY A O 1
ATOM 711 N N . THR A 1 85 ? 8.940 -0.505 -3.011 1.00 67.25 85 THR A N 1
ATOM 712 C CA . THR A 1 85 ? 10.212 -0.536 -3.769 1.00 67.25 85 THR A CA 1
ATOM 713 C C . THR A 1 85 ? 11.446 -0.567 -2.865 1.00 67.25 85 THR A C 1
ATOM 715 O O . THR A 1 85 ? 12.336 -1.394 -3.047 1.00 67.25 85 THR A O 1
ATOM 718 N N . ARG A 1 86 ? 11.465 0.290 -1.830 1.00 64.69 86 ARG A N 1
ATOM 719 C CA . ARG A 1 86 ? 12.569 0.371 -0.856 1.00 64.69 86 ARG A CA 1
ATOM 720 C C . ARG A 1 86 ? 12.718 -0.903 -0.022 1.00 64.69 86 ARG A C 1
ATOM 722 O O . ARG A 1 86 ? 13.834 -1.303 0.275 1.00 64.69 86 ARG A O 1
ATOM 729 N N . GLN A 1 87 ? 11.605 -1.540 0.343 1.00 66.12 87 GLN A N 1
ATOM 730 C CA . GLN A 1 87 ? 11.611 -2.773 1.138 1.00 66.12 87 GLN A CA 1
ATOM 731 C C . GLN A 1 87 ? 12.048 -3.980 0.300 1.00 66.12 87 GLN A C 1
ATOM 733 O O . GLN A 1 87 ? 12.728 -4.860 0.814 1.00 66.12 87 GLN A O 1
ATOM 738 N N . ARG A 1 88 ? 11.704 -4.000 -0.994 1.00 67.50 88 ARG A N 1
ATOM 739 C CA . ARG A 1 88 ? 12.063 -5.086 -1.918 1.00 67.50 88 ARG A CA 1
ATOM 740 C C . ARG A 1 88 ? 13.505 -4.992 -2.441 1.00 67.50 88 ARG A C 1
ATOM 742 O O . ARG A 1 88 ? 13.923 -5.878 -3.173 1.00 67.50 88 ARG A O 1
ATOM 749 N N . LYS A 1 89 ? 14.251 -3.925 -2.097 1.00 67.81 89 LYS A N 1
ATOM 750 C CA . LYS A 1 89 ? 15.550 -3.569 -2.709 1.00 67.81 89 LYS A CA 1
ATOM 751 C C . LYS A 1 89 ? 15.501 -3.648 -4.242 1.00 67.81 89 LYS A C 1
ATOM 753 O O . LYS A 1 89 ? 16.482 -4.030 -4.870 1.00 67.81 89 LYS A O 1
ATOM 758 N N . ALA A 1 90 ? 14.344 -3.330 -4.829 1.00 66.19 90 ALA A N 1
ATOM 759 C CA . ALA A 1 90 ? 14.159 -3.442 -6.266 1.00 66.19 90 ALA A CA 1
ATOM 760 C C . ALA A 1 90 ? 15.083 -2.421 -6.940 1.00 66.19 90 ALA A C 1
ATOM 762 O O . ALA A 1 90 ? 14.873 -1.212 -6.821 1.00 66.19 90 ALA A O 1
ATOM 763 N N . SER A 1 91 ? 16.142 -2.918 -7.573 1.00 71.75 91 SER A N 1
ATOM 764 C CA . SER A 1 91 ? 17.036 -2.131 -8.409 1.00 71.75 91 SER A CA 1
ATOM 765 C C . SER A 1 91 ? 16.479 -2.077 -9.826 1.00 71.75 91 SER A C 1
ATOM 767 O O . SER A 1 91 ? 15.671 -2.919 -10.231 1.00 71.75 91 SER A O 1
ATOM 769 N N . PHE A 1 92 ? 16.939 -1.098 -10.599 1.00 73.88 92 PHE A N 1
ATOM 770 C CA . PHE A 1 92 ? 16.633 -1.017 -12.023 1.00 73.88 92 PHE A CA 1
ATOM 771 C C . PHE A 1 92 ? 16.940 -2.337 -12.748 1.00 73.88 92 PHE A C 1
ATOM 773 O O . PHE A 1 92 ? 16.120 -2.813 -13.523 1.00 73.88 92 PHE A O 1
ATOM 780 N N . GLU A 1 93 ? 18.051 -2.989 -12.399 1.00 78.69 93 GLU A N 1
ATOM 781 C CA . GLU A 1 93 ? 18.457 -4.289 -12.945 1.00 78.69 93 GLU A CA 1
ATOM 782 C C . GLU A 1 93 ? 17.422 -5.387 -12.676 1.00 78.69 93 GLU A C 1
ATOM 784 O O . GLU A 1 93 ? 17.109 -6.166 -13.568 1.00 78.69 93 GLU A O 1
ATOM 789 N N . THR A 1 94 ? 16.832 -5.424 -11.475 1.00 82.06 94 THR A N 1
ATOM 790 C CA . THR A 1 94 ? 15.789 -6.414 -11.147 1.00 82.06 94 THR A CA 1
ATOM 791 C C . THR A 1 94 ? 14.454 -6.145 -11.840 1.00 82.06 94 THR A C 1
ATOM 793 O O . THR A 1 94 ? 13.660 -7.065 -12.005 1.00 82.06 94 THR A O 1
ATOM 796 N N . ILE A 1 95 ? 14.190 -4.896 -12.237 1.00 84.31 95 ILE A N 1
ATOM 797 C CA . ILE A 1 95 ? 12.932 -4.483 -12.879 1.00 84.31 95 ILE A CA 1
ATOM 798 C C . ILE A 1 95 ? 13.036 -4.578 -14.408 1.00 84.31 95 ILE A C 1
ATOM 800 O O . ILE A 1 95 ? 12.034 -4.841 -15.072 1.00 84.31 95 ILE A O 1
ATOM 804 N N . MET A 1 96 ? 14.238 -4.388 -14.960 1.00 87.19 96 MET A N 1
ATOM 805 C CA . MET A 1 96 ? 14.498 -4.329 -16.399 1.00 87.19 96 MET A CA 1
ATOM 806 C C . MET A 1 96 ? 13.886 -5.494 -17.195 1.00 87.19 96 MET A C 1
ATOM 808 O O . MET A 1 96 ? 13.255 -5.209 -18.211 1.00 87.19 96 MET A O 1
ATOM 812 N N . PR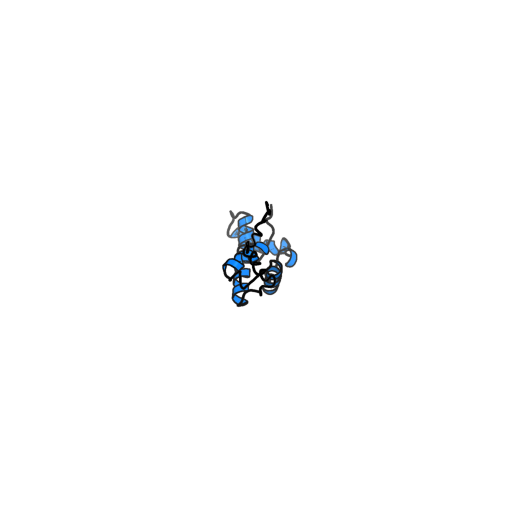O A 1 97 ? 13.980 -6.771 -16.764 1.00 89.69 97 PRO A N 1
ATOM 813 C CA . PRO A 1 97 ? 13.392 -7.878 -17.519 1.00 89.69 97 PRO A CA 1
ATOM 814 C C . PRO A 1 97 ? 11.878 -7.723 -17.712 1.00 89.69 97 PRO A C 1
ATOM 816 O O . PRO A 1 97 ? 11.390 -7.823 -18.834 1.00 89.69 97 PRO A O 1
ATOM 819 N N . TYR A 1 98 ? 11.155 -7.374 -16.644 1.00 89.12 98 TYR A N 1
ATOM 820 C CA . TYR A 1 98 ? 9.709 -7.139 -16.686 1.00 89.12 98 TYR A CA 1
ATOM 821 C C . TYR A 1 98 ? 9.355 -5.923 -17.547 1.00 89.12 98 TYR A C 1
ATOM 823 O O . TYR A 1 98 ? 8.355 -5.911 -18.258 1.00 89.12 98 TYR A O 1
ATOM 831 N N . PHE A 1 99 ? 10.188 -4.881 -17.502 1.00 87.50 99 PHE A N 1
ATOM 832 C CA . PHE A 1 99 ? 9.979 -3.685 -18.311 1.00 87.50 99 PHE A CA 1
ATOM 833 C C . PHE A 1 99 ? 10.154 -3.962 -19.810 1.00 87.50 99 PHE A C 1
ATOM 835 O O . PHE A 1 99 ? 9.348 -3.494 -20.612 1.00 87.50 99 PHE A O 1
ATOM 842 N N . LEU A 1 100 ? 11.187 -4.720 -20.193 1.00 90.69 100 LEU A N 1
ATOM 843 C CA . LEU A 1 100 ? 11.433 -5.107 -21.585 1.00 90.69 100 LEU A CA 1
ATOM 844 C C . LEU A 1 100 ? 10.322 -6.009 -22.123 1.00 90.69 100 LEU A C 1
ATOM 846 O O . LEU A 1 100 ? 9.858 -5.790 -23.240 1.00 90.69 100 LEU A O 1
ATOM 850 N N . GLU A 1 101 ? 9.857 -6.965 -21.317 1.00 93.00 101 GLU A N 1
ATOM 851 C CA . GLU A 1 101 ? 8.715 -7.818 -21.654 1.00 93.00 101 GLU A CA 1
ATOM 852 C C . GLU A 1 101 ? 7.465 -6.975 -21.941 1.00 93.00 101 GLU A C 1
ATOM 854 O O . GLU A 1 101 ? 6.879 -7.060 -23.023 1.00 93.00 101 GLU A O 1
ATOM 859 N N . LEU A 1 102 ? 7.103 -6.078 -21.019 1.00 91.94 102 LEU A N 1
ATOM 860 C CA . LEU A 1 102 ? 5.934 -5.220 -21.186 1.00 91.94 102 LEU A CA 1
ATOM 861 C C . LEU A 1 102 ? 6.078 -4.228 -22.345 1.00 91.94 102 LEU A C 1
ATOM 863 O O . LEU A 1 102 ? 5.089 -3.938 -23.015 1.00 91.94 102 LEU A O 1
ATOM 867 N N . ARG A 1 103 ? 7.284 -3.716 -22.621 1.00 91.56 103 ARG A N 1
ATOM 868 C CA . ARG A 1 103 ? 7.546 -2.886 -23.810 1.00 91.56 103 ARG A CA 1
ATOM 869 C C . ARG A 1 103 ? 7.424 -3.671 -25.111 1.00 91.56 103 ARG A C 1
ATOM 871 O O . ARG A 1 103 ? 6.997 -3.087 -26.102 1.00 91.56 103 ARG A O 1
ATOM 878 N N . GLY A 1 104 ? 7.764 -4.957 -25.109 1.00 93.00 104 GLY A N 1
ATOM 879 C CA . GLY A 1 104 ? 7.534 -5.847 -26.245 1.00 93.00 104 GLY A CA 1
ATOM 880 C C . GLY A 1 104 ? 6.044 -6.074 -26.509 1.00 93.00 104 GLY A C 1
ATOM 881 O O . GLY A 1 104 ? 5.605 -5.977 -27.652 1.00 93.00 104 GLY A O 1
ATOM 882 N N . LEU A 1 105 ? 5.259 -6.314 -25.453 1.00 93.81 105 LEU A N 1
ATOM 883 C CA . LEU A 1 105 ? 3.811 -6.547 -25.548 1.00 93.81 105 LEU A CA 1
ATOM 884 C C . LEU A 1 105 ? 3.018 -5.271 -25.856 1.00 93.81 105 LEU A C 1
ATOM 886 O O . LEU A 1 105 ? 2.065 -5.294 -26.635 1.00 93.81 105 LEU A O 1
ATOM 890 N N . TYR A 1 106 ? 3.419 -4.147 -25.261 1.00 93.38 106 TYR A N 1
ATOM 891 C CA . TYR A 1 106 ? 2.725 -2.867 -25.361 1.00 93.38 106 TYR A CA 1
ATOM 892 C C . TYR A 1 106 ? 3.694 -1.728 -25.728 1.00 93.38 106 TYR A C 1
ATOM 894 O O . TYR A 1 106 ? 4.002 -0.870 -24.890 1.00 93.38 106 TYR A O 1
ATOM 902 N N . PRO A 1 107 ? 4.150 -1.647 -26.994 1.00 91.31 107 PRO A N 1
ATOM 903 C CA . PRO A 1 107 ? 5.173 -0.683 -27.415 1.00 91.31 107 PRO A CA 1
ATOM 904 C C . PRO A 1 107 ? 4.808 0.776 -27.120 1.00 91.31 107 PRO A C 1
ATOM 906 O O . PRO A 1 107 ? 5.651 1.556 -26.677 1.00 91.31 107 PRO A O 1
ATOM 909 N N . ASN A 1 108 ? 3.527 1.122 -27.274 1.00 93.19 108 ASN A N 1
ATOM 910 C CA . ASN A 1 108 ? 3.005 2.482 -27.108 1.00 93.19 108 ASN A CA 1
ATOM 911 C C . ASN A 1 108 ? 2.542 2.799 -25.673 1.00 93.19 108 ASN A C 1
ATOM 913 O O . ASN A 1 108 ? 1.949 3.850 -25.433 1.00 93.19 108 ASN A O 1
ATOM 917 N N . MET A 1 109 ? 2.775 1.906 -24.704 1.00 91.56 109 MET A N 1
ATOM 918 C CA . MET A 1 109 ? 2.356 2.121 -23.319 1.00 91.56 109 MET A CA 1
ATOM 919 C C . MET A 1 109 ? 3.142 3.270 -22.670 1.00 91.56 109 MET A C 1
ATOM 921 O O . MET A 1 109 ? 4.373 3.329 -22.733 1.00 91.56 109 MET A O 1
ATOM 925 N N . GLY A 1 110 ? 2.425 4.188 -22.019 1.00 91.06 110 GLY A N 1
ATOM 926 C CA . GLY A 1 110 ? 3.030 5.266 -21.234 1.00 91.06 110 GLY A CA 1
ATOM 927 C C . GLY A 1 110 ? 3.616 4.771 -19.907 1.00 91.06 110 GLY A C 1
ATOM 928 O O . GLY A 1 110 ? 3.187 3.749 -19.370 1.00 91.06 110 GLY A O 1
ATOM 929 N N . ALA A 1 111 ? 4.560 5.526 -19.334 1.00 88.75 111 ALA A N 1
ATOM 930 C CA . ALA A 1 111 ? 5.248 5.158 -18.091 1.00 88.75 111 ALA A CA 1
ATOM 931 C C . ALA A 1 111 ? 4.275 4.873 -16.929 1.00 88.75 111 ALA A C 1
ATOM 933 O O . ALA A 1 111 ? 4.381 3.842 -16.270 1.00 88.75 111 ALA A O 1
ATOM 934 N N . ARG A 1 112 ? 3.257 5.718 -16.728 1.00 90.38 112 ARG A N 1
ATOM 935 C CA . ARG A 1 112 ? 2.241 5.526 -15.679 1.00 90.38 112 ARG A CA 1
ATOM 936 C C . ARG A 1 112 ? 1.453 4.218 -15.811 1.00 90.38 112 ARG A C 1
ATOM 938 O O . ARG A 1 112 ? 1.171 3.552 -14.810 1.00 90.38 112 ARG A O 1
ATOM 945 N N . ALA A 1 113 ? 1.088 3.854 -17.039 1.00 91.94 113 ALA A N 1
ATOM 946 C CA . ALA A 1 113 ? 0.406 2.595 -17.320 1.00 91.94 113 ALA A CA 1
ATOM 947 C C . ALA A 1 113 ? 1.345 1.410 -17.055 1.00 91.94 113 ALA A C 1
ATOM 949 O O . ALA A 1 113 ? 0.953 0.469 -16.373 1.00 91.94 113 ALA A O 1
ATOM 950 N N . MET A 1 114 ? 2.614 1.524 -17.453 1.00 90.88 114 MET A N 1
ATOM 951 C CA . MET A 1 114 ? 3.648 0.524 -17.182 1.00 90.88 114 MET A CA 1
ATOM 952 C C . MET A 1 114 ? 3.817 0.249 -15.682 1.00 90.88 114 MET A C 1
ATOM 954 O O . MET A 1 114 ? 3.790 -0.898 -15.248 1.00 90.88 114 MET A O 1
ATOM 958 N N . VAL A 1 115 ? 3.923 1.301 -14.861 1.00 89.50 115 VAL A N 1
ATOM 959 C CA . VAL A 1 115 ? 4.009 1.178 -13.392 1.00 89.50 115 VAL A CA 1
ATOM 960 C C . VAL A 1 115 ? 2.766 0.507 -12.806 1.00 89.50 115 VAL A C 1
ATOM 962 O O . VAL A 1 115 ? 2.853 -0.233 -11.823 1.00 89.50 115 VAL A O 1
ATOM 965 N N . THR A 1 116 ? 1.600 0.765 -13.395 1.00 91.81 116 THR A N 1
ATOM 966 C CA . THR A 1 116 ? 0.343 0.145 -12.972 1.00 91.81 116 THR A CA 1
ATOM 967 C C . THR A 1 116 ? 0.348 -1.349 -13.273 1.00 91.81 116 THR A C 1
ATOM 969 O O . THR A 1 116 ? 0.120 -2.129 -12.353 1.00 91.81 116 THR A O 1
ATOM 972 N N . VAL A 1 117 ? 0.721 -1.752 -14.488 1.00 92.38 117 VAL A N 1
ATOM 973 C CA . VAL A 1 117 ? 0.822 -3.167 -14.877 1.00 92.38 117 VAL A CA 1
ATOM 974 C C . VAL A 1 117 ? 1.880 -3.898 -14.047 1.00 92.38 117 VAL A C 1
ATOM 976 O O . VAL A 1 117 ? 1.603 -4.963 -13.506 1.00 92.38 117 VAL A O 1
ATOM 979 N N . LEU A 1 118 ? 3.055 -3.296 -13.827 1.00 89.88 118 LEU A N 1
ATOM 980 C CA . LEU A 1 118 ? 4.094 -3.864 -12.956 1.00 89.88 118 LEU A CA 1
ATOM 981 C C . LEU A 1 118 ? 3.584 -4.157 -11.539 1.00 89.88 118 LEU A C 1
ATOM 983 O O . LEU A 1 118 ? 3.908 -5.191 -10.951 1.00 89.88 118 LEU A O 1
ATOM 987 N N . ARG A 1 119 ? 2.761 -3.262 -10.986 1.00 90.75 119 ARG A N 1
ATOM 988 C CA . ARG A 1 119 ? 2.146 -3.471 -9.674 1.00 90.75 119 ARG A CA 1
ATOM 989 C C . ARG A 1 119 ? 1.076 -4.557 -9.718 1.00 90.75 119 ARG A C 1
ATOM 991 O O . ARG A 1 119 ? 1.013 -5.354 -8.788 1.00 90.75 119 ARG A O 1
ATOM 998 N N . GLN A 1 120 ? 0.225 -4.541 -10.737 1.00 91.44 120 GLN A N 1
ATOM 999 C CA . GLN A 1 120 ? -0.949 -5.402 -10.805 1.00 91.44 120 GLN A CA 1
ATOM 1000 C C . GLN A 1 120 ? -0.585 -6.850 -11.132 1.00 91.44 120 GLN A C 1
ATOM 1002 O O . GLN A 1 120 ? -1.002 -7.747 -10.405 1.00 91.44 120 GLN A O 1
ATOM 1007 N N . GLU A 1 121 ? 0.246 -7.055 -12.150 1.00 89.44 121 GLU A N 1
ATOM 1008 C CA . GLU A 1 121 ? 0.598 -8.382 -12.664 1.00 89.44 121 GLU A CA 1
ATOM 1009 C C . GLU A 1 121 ? 1.772 -9.006 -11.900 1.00 89.44 121 GLU A C 1
ATOM 1011 O O . GLU A 1 121 ? 1.762 -10.191 -11.581 1.00 89.44 121 GLU A O 1
ATOM 1016 N N . TYR A 1 122 ? 2.779 -8.203 -11.540 1.00 86.50 122 TYR A N 1
ATOM 1017 C CA . TYR A 1 122 ? 4.027 -8.712 -10.949 1.00 86.50 122 TYR A CA 1
ATOM 1018 C C . TYR A 1 122 ? 4.176 -8.382 -9.452 1.00 86.50 122 TYR A C 1
ATOM 1020 O O . TYR A 1 122 ? 5.173 -8.739 -8.808 1.00 86.50 122 TYR A O 1
ATOM 1028 N N . GLY A 1 123 ? 3.219 -7.653 -8.866 1.00 85.38 123 GLY A N 1
ATOM 1029 C CA . GLY A 1 123 ? 3.306 -7.195 -7.477 1.00 85.38 123 GLY A CA 1
ATOM 1030 C C . GLY A 1 123 ? 4.498 -6.261 -7.228 1.00 85.38 123 GLY A C 1
ATOM 1031 O O . GLY A 1 123 ? 4.981 -6.142 -6.098 1.00 85.38 123 GLY A O 1
ATOM 1032 N N . ILE A 1 124 ? 5.044 -5.627 -8.272 1.00 85.75 124 ILE A N 1
ATOM 1033 C CA . ILE A 1 124 ? 6.221 -4.761 -8.176 1.00 85.75 124 ILE A CA 1
ATOM 1034 C C . ILE A 1 124 ? 5.759 -3.308 -8.126 1.00 85.75 124 ILE A C 1
ATOM 1036 O O . ILE A 1 124 ? 5.353 -2.715 -9.121 1.00 85.75 124 ILE A O 1
ATOM 1040 N N . LYS A 1 125 ? 5.872 -2.692 -6.949 1.00 84.75 125 LYS A N 1
ATOM 1041 C CA . LYS A 1 125 ? 5.687 -1.247 -6.815 1.00 84.75 125 LYS A CA 1
ATOM 1042 C C . LYS A 1 125 ? 6.989 -0.541 -7.181 1.00 84.75 125 LYS A C 1
ATOM 1044 O O . LYS A 1 125 ? 7.995 -0.744 -6.501 1.00 84.75 125 LYS A O 1
ATOM 1049 N N . VAL A 1 126 ? 6.961 0.314 -8.198 1.00 82.50 126 VAL A N 1
ATOM 1050 C CA . VAL A 1 126 ? 8.091 1.152 -8.637 1.00 82.50 126 VAL A CA 1
ATOM 1051 C C . VAL A 1 126 ? 7.686 2.631 -8.621 1.00 82.50 126 VAL A C 1
ATOM 1053 O O . VAL A 1 126 ? 6.492 2.921 -8.750 1.00 82.50 126 VAL A O 1
ATOM 1056 N N . PRO A 1 127 ? 8.626 3.571 -8.415 1.00 79.44 127 PRO A N 1
ATOM 1057 C CA . PRO A 1 127 ? 8.356 4.983 -8.654 1.00 79.44 127 PRO A CA 1
ATOM 1058 C C . PRO A 1 127 ? 8.063 5.224 -10.139 1.00 79.44 127 PRO A C 1
ATOM 1060 O O . PRO A 1 127 ? 8.527 4.478 -11.003 1.00 79.44 127 PRO A O 1
ATOM 1063 N N . GLU A 1 128 ? 7.289 6.266 -10.430 1.00 72.38 128 GLU A N 1
ATOM 1064 C CA . GLU A 1 128 ? 7.145 6.756 -11.798 1.00 72.38 128 GLU A CA 1
ATOM 1065 C C . GLU A 1 128 ? 8.487 7.355 -12.229 1.00 72.38 128 GLU A C 1
ATOM 1067 O O . GLU A 1 128 ? 8.998 8.272 -11.585 1.00 72.38 128 GLU A O 1
ATOM 1072 N N . TRP A 1 129 ? 9.095 6.767 -13.259 1.00 65.12 129 TRP A N 1
ATOM 1073 C CA . TRP A 1 129 ? 10.290 7.314 -13.887 1.00 65.12 129 TRP A CA 1
ATOM 1074 C C . TRP A 1 129 ? 9.832 8.502 -14.734 1.00 65.12 129 TRP A C 1
ATOM 1076 O O . TRP A 1 129 ? 9.142 8.300 -15.735 1.00 65.12 129 TRP A O 1
ATOM 1086 N N . VAL A 1 130 ? 10.128 9.714 -14.260 1.00 43.91 130 VAL A N 1
ATOM 1087 C CA . VAL A 1 130 ? 9.959 10.962 -15.021 1.00 43.91 130 VAL A CA 1
ATOM 1088 C C . VAL A 1 130 ? 11.109 11.098 -16.004 1.00 43.91 130 VAL A C 1
ATOM 1090 O O . VAL A 1 130 ? 12.257 10.838 -15.575 1.00 43.91 130 VAL A O 1
#

Radius of gyration: 28.2 Å; chains: 1; bounding box: 66×64×82 Å

pLDDT: mean 82.39, std 15.35, range [43.91, 97.0]

Sequence (130 aa):
MSSKRRLNIQSSDAPTPEKKPKKNQYLPLPQPRSDLLRWVHYYWHLGFSDKDIANHVMDHFNREEYGISYKSVQRMRNDLQLLGTRQRKASFETIMPYFLELRGLYPNMGARAMVTVLRQEYGIKVPEWV